Protein AF-A0A966YE70-F1 (afdb_monomer)

Solvent-accessible surface area (backbone atoms only — not comparable to full-atom values): 9655 Å² total; per-residue (Å²): 107,59,50,82,74,59,70,54,80,87,83,88,77,83,65,90,40,69,77,40,65,92,52,60,91,73,45,58,76,45,80,41,40,34,32,67,48,35,56,53,98,89,38,79,43,90,77,49,85,82,75,46,94,87,55,60,66,41,63,24,50,72,85,33,70,81,72,87,84,87,79,61,92,91,64,65,70,44,76,51,76,42,83,57,36,94,77,76,83,82,64,62,58,43,51,50,100,85,50,80,57,45,40,79,46,65,47,57,59,54,92,98,37,48,79,86,48,69,74,42,74,43,68,25,46,68,44,77,64,36,76,75,29,85,88,46,57,73,70,79,76,92,76,76,79,127

Radius of gyration: 16.86 Å; Cα contacts (8 Å, |Δi|>4): 194; chains: 1; bounding box: 40×28×47 Å

Sequence (146 aa):
MQVYGGLAGTIQIGETLDAWPQYKGKFEEVTLALSEVNIKDGVIDALGTSDGYMIGWQKRINGQLNPKMTMRPGETQIWNLANIGSRGLYNLALTDENLENPWQATILAVDGNETDMRPLPLPLSADPLRMQNALAPTAIPGGGRL

Mean predicted aligned error: 6.93 Å

Nearest PDB structures (foldseek):
  7u0l-assembly1_B  TM=1.585E-01  e=6.490E+00  Coronaviridae sp.

Structure (mmCIF, N/CA/C/O backbone):
data_AF-A0A966YE70-F1
#
_entry.id   AF-A0A966YE70-F1
#
loop_
_atom_site.group_PDB
_atom_site.id
_atom_site.type_symbol
_atom_site.label_atom_id
_atom_site.label_alt_id
_atom_site.label_comp_id
_atom_site.label_asym_id
_atom_site.label_entity_id
_atom_site.label_seq_id
_atom_site.pdbx_PDB_ins_code
_atom_site.Cartn_x
_atom_site.Cartn_y
_atom_site.Cartn_z
_atom_site.occupancy
_atom_site.B_iso_or_equiv
_atom_site.auth_seq_id
_atom_site.auth_comp_id
_atom_site.auth_asym_id
_atom_site.auth_atom_id
_atom_site.pdbx_PDB_model_num
ATOM 1 N N . MET A 1 1 ? 21.400 -3.785 -9.792 1.00 69.31 1 MET A N 1
ATOM 2 C CA . MET A 1 1 ? 21.027 -5.091 -10.381 1.00 69.31 1 MET A CA 1
ATOM 3 C C . MET A 1 1 ? 20.293 -5.977 -9.382 1.00 69.31 1 MET A C 1
ATOM 5 O O . MET A 1 1 ? 19.204 -6.404 -9.713 1.00 69.31 1 MET A O 1
ATOM 9 N N . GLN A 1 2 ? 20.819 -6.224 -8.174 1.00 82.31 2 GLN A N 1
ATOM 10 C CA . GLN A 1 2 ? 20.238 -7.209 -7.238 1.00 82.31 2 GLN A CA 1
ATOM 11 C C . GLN A 1 2 ? 18.773 -6.933 -6.840 1.00 82.31 2 GLN A C 1
ATOM 13 O O . GLN A 1 2 ? 17.924 -7.781 -7.084 1.00 82.31 2 GLN A O 1
ATOM 18 N N . VAL A 1 3 ? 18.456 -5.736 -6.329 1.00 82.81 3 VAL A N 1
ATOM 19 C CA . VAL A 1 3 ? 17.075 -5.339 -5.961 1.00 82.81 3 VAL A CA 1
ATOM 20 C C . VAL A 1 3 ? 16.112 -5.475 -7.145 1.00 82.81 3 VAL A C 1
ATOM 22 O O . VAL A 1 3 ? 15.055 -6.084 -7.036 1.00 82.81 3 VAL A O 1
ATOM 25 N N . TYR A 1 4 ? 16.519 -4.981 -8.316 1.00 78.81 4 TYR A N 1
ATOM 26 C CA . TYR A 1 4 ? 15.720 -5.070 -9.538 1.00 78.81 4 TYR A CA 1
ATOM 27 C C . TYR A 1 4 ? 15.497 -6.526 -9.989 1.00 78.81 4 TYR A C 1
ATOM 29 O O . TYR A 1 4 ? 14.409 -6.884 -10.433 1.00 78.81 4 TYR A O 1
ATOM 37 N N . GLY A 1 5 ? 16.519 -7.373 -9.835 1.00 77.81 5 GLY A N 1
ATOM 38 C CA . GLY A 1 5 ? 16.471 -8.810 -10.107 1.00 77.81 5 GLY A CA 1
ATOM 39 C C . GLY A 1 5 ? 15.669 -9.622 -9.086 1.00 77.81 5 GLY A C 1
ATOM 40 O O . GLY A 1 5 ? 15.644 -10.843 -9.196 1.00 77.81 5 GLY A O 1
ATOM 41 N N . GLY A 1 6 ? 15.024 -8.971 -8.112 1.00 83.94 6 GLY A N 1
ATOM 42 C CA . GLY A 1 6 ? 14.118 -9.611 -7.160 1.00 83.94 6 GLY A CA 1
ATOM 43 C C . GLY A 1 6 ? 14.724 -9.927 -5.793 1.00 83.94 6 GLY A C 1
ATOM 44 O O . GLY A 1 6 ? 14.045 -10.540 -4.977 1.00 83.94 6 GLY A O 1
ATOM 45 N N . LEU A 1 7 ? 15.957 -9.495 -5.495 1.00 89.81 7 LEU A N 1
ATOM 46 C CA . LEU A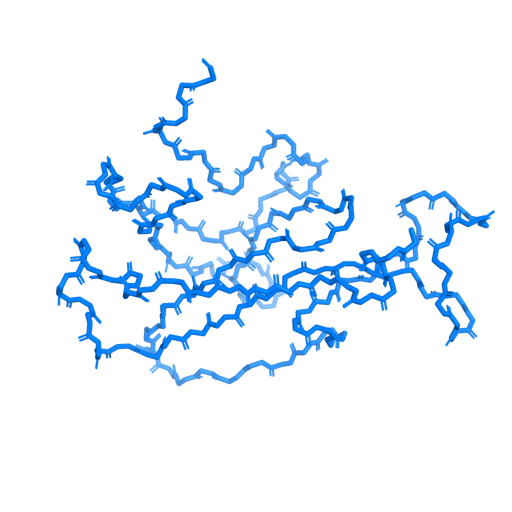 1 7 ? 16.531 -9.592 -4.142 1.00 89.81 7 LEU A CA 1
ATOM 47 C C . LEU A 1 7 ? 16.015 -8.458 -3.233 1.00 89.81 7 LEU A C 1
ATOM 49 O O . LEU A 1 7 ? 16.786 -7.691 -2.661 1.00 89.81 7 LEU A O 1
ATOM 53 N N . ALA A 1 8 ? 14.694 -8.326 -3.140 1.00 91.62 8 ALA A N 1
ATOM 54 C CA . ALA A 1 8 ? 14.014 -7.410 -2.236 1.00 91.62 8 ALA A CA 1
ATOM 55 C C . ALA A 1 8 ? 12.665 -8.001 -1.818 1.00 91.62 8 ALA A C 1
ATOM 57 O O . ALA A 1 8 ? 11.993 -8.666 -2.605 1.00 91.62 8 ALA A O 1
ATOM 58 N N . GLY A 1 9 ? 12.274 -7.758 -0.572 1.00 92.62 9 GLY A N 1
ATOM 59 C CA . GLY A 1 9 ? 11.049 -8.289 0.007 1.00 92.62 9 GLY A CA 1
ATOM 60 C C . GLY A 1 9 ? 10.767 -7.662 1.364 1.00 92.62 9 GLY A C 1
ATOM 61 O O . GLY A 1 9 ? 11.528 -6.822 1.842 1.00 92.62 9 GLY A O 1
ATOM 62 N N . THR A 1 10 ? 9.663 -8.072 1.973 1.00 93.12 10 THR A N 1
ATOM 63 C CA . THR A 1 10 ? 9.220 -7.587 3.281 1.00 93.12 10 THR A CA 1
ATOM 64 C C . THR A 1 10 ? 9.474 -8.638 4.352 1.00 93.12 10 THR A C 1
ATOM 66 O O . THR A 1 10 ? 9.244 -9.825 4.120 1.00 93.12 10 THR A O 1
ATOM 69 N N . ILE A 1 11 ? 9.875 -8.200 5.541 1.00 90.25 11 ILE A N 1
ATOM 70 C CA . ILE A 1 11 ? 9.884 -9.021 6.752 1.00 90.25 11 ILE A CA 1
ATOM 71 C C . ILE A 1 11 ? 9.067 -8.265 7.791 1.00 90.25 11 ILE A C 1
ATOM 73 O O . ILE A 1 11 ? 9.361 -7.108 8.077 1.00 90.25 11 ILE A O 1
ATOM 77 N N . GLN A 1 12 ? 8.050 -8.920 8.341 1.00 87.06 12 GLN A N 1
ATOM 78 C CA . GLN A 1 12 ? 7.322 -8.423 9.502 1.00 87.06 12 GLN A CA 1
ATOM 79 C C . GLN A 1 12 ? 7.945 -9.049 10.750 1.00 87.06 12 GLN A C 1
ATOM 81 O O . GLN A 1 12 ? 8.113 -10.268 10.812 1.00 87.06 12 GLN A O 1
ATOM 86 N N . ILE A 1 13 ? 8.335 -8.214 11.711 1.00 84.69 13 ILE A N 1
ATOM 87 C CA . ILE A 1 13 ? 8.935 -8.652 12.973 1.00 84.69 13 ILE A CA 1
ATOM 88 C C . ILE A 1 13 ? 7.951 -8.332 14.089 1.00 84.69 13 ILE A C 1
ATOM 90 O O . ILE A 1 13 ? 7.547 -7.184 14.242 1.00 84.69 13 ILE A O 1
ATOM 94 N N . GLY A 1 14 ? 7.605 -9.348 14.877 1.00 81.88 14 GLY A N 1
ATOM 95 C CA . GLY A 1 14 ? 6.617 -9.205 15.939 1.00 81.88 14 GLY A CA 1
ATOM 96 C C . GLY A 1 14 ? 5.208 -8.953 15.402 1.00 81.88 14 GLY A C 1
ATOM 97 O O . GLY A 1 14 ? 4.881 -9.277 14.258 1.00 81.88 14 GLY A O 1
ATOM 98 N N . GLU A 1 15 ? 4.376 -8.385 16.265 1.00 79.88 15 GLU A N 1
ATOM 99 C CA . GLU A 1 15 ? 2.971 -8.105 15.994 1.00 79.88 15 GLU A CA 1
ATOM 100 C C . GLU A 1 15 ? 2.803 -6.608 15.698 1.00 79.88 15 GLU A C 1
ATOM 102 O O . GLU A 1 15 ? 2.821 -5.781 16.609 1.00 79.88 15 GLU A O 1
ATOM 107 N N . THR A 1 16 ? 2.598 -6.240 14.427 1.00 74.19 16 THR A N 1
ATOM 108 C CA . THR A 1 16 ? 2.488 -4.833 13.975 1.00 74.19 16 THR A CA 1
ATOM 109 C C . THR A 1 16 ? 1.413 -4.037 14.732 1.00 74.19 16 THR A C 1
ATOM 111 O O . THR A 1 16 ? 1.472 -2.813 14.839 1.00 74.19 16 THR A O 1
ATOM 114 N N . LEU A 1 17 ? 0.416 -4.725 15.290 1.00 87.38 17 LEU A N 1
ATOM 115 C CA . LEU A 1 17 ? -0.707 -4.124 16.004 1.00 87.38 17 LEU A CA 1
ATOM 116 C C . LEU A 1 17 ? -0.530 -4.107 17.528 1.00 87.38 17 LEU A C 1
ATOM 118 O O . LEU A 1 17 ? -1.509 -3.882 18.238 1.00 87.38 17 LEU A O 1
ATOM 122 N N . ASP A 1 18 ? 0.674 -4.334 18.065 1.00 86.62 18 ASP A N 1
ATOM 123 C CA . ASP A 1 18 ? 0.950 -4.252 19.510 1.00 86.62 18 ASP A CA 1
ATOM 124 C C . ASP A 1 18 ? 0.529 -2.911 20.127 1.00 86.62 18 ASP A C 1
ATOM 126 O O . ASP A 1 18 ? -0.146 -2.903 21.158 1.00 86.62 18 ASP A O 1
ATOM 130 N N . ALA A 1 19 ? 0.817 -1.795 19.452 1.00 85.75 19 ALA A N 1
ATOM 131 C CA . ALA A 1 19 ? 0.362 -0.459 19.851 1.00 85.75 19 ALA A CA 1
ATOM 132 C C . ALA A 1 19 ? -1.153 -0.234 19.647 1.00 85.75 19 ALA A C 1
ATOM 134 O O . ALA A 1 19 ? -1.730 0.713 20.182 1.00 85.75 19 ALA A O 1
ATOM 135 N N . TRP A 1 20 ? -1.818 -1.124 18.902 1.00 88.56 20 TRP A N 1
ATOM 136 C CA . TRP A 1 20 ? -3.210 -1.003 18.467 1.00 88.56 20 TRP A CA 1
ATOM 137 C C . TRP A 1 20 ? -4.044 -2.246 18.827 1.00 88.56 20 TRP A C 1
ATOM 139 O O . TRP A 1 20 ? -4.664 -2.861 17.949 1.00 88.56 20 TRP A O 1
ATOM 149 N N . PRO A 1 21 ? -4.116 -2.638 20.1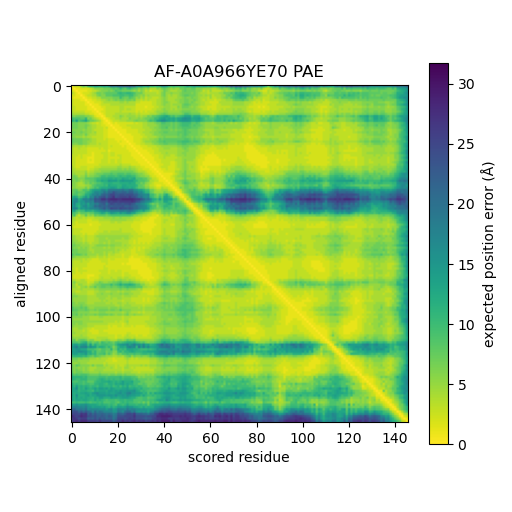16 1.00 90.31 21 PRO A N 1
ATOM 150 C CA . PRO A 1 21 ? -4.775 -3.875 20.539 1.00 90.31 21 PRO A CA 1
ATOM 151 C C . PRO A 1 21 ? -6.254 -3.939 20.143 1.00 90.31 21 PRO A C 1
ATOM 153 O O . PRO A 1 21 ? -6.808 -5.023 19.974 1.00 90.31 21 PRO A O 1
ATOM 156 N N . GLN A 1 22 ? -6.903 -2.791 19.936 1.00 91.69 22 GLN A N 1
ATOM 157 C CA . GLN A 1 22 ? -8.277 -2.716 19.458 1.00 91.69 22 GLN A CA 1
ATOM 158 C C . GLN A 1 22 ? -8.479 -3.219 18.023 1.00 91.69 22 GLN A C 1
ATOM 160 O O . GLN A 1 22 ? -9.637 -3.406 17.654 1.00 91.69 22 GLN A O 1
ATOM 165 N N . TYR A 1 23 ? -7.428 -3.425 17.224 1.00 91.44 23 TYR A N 1
ATOM 166 C CA . TYR A 1 23 ? -7.523 -3.918 15.843 1.00 91.44 23 TYR A CA 1
ATOM 167 C C . TYR A 1 23 ? -7.008 -5.351 15.662 1.00 91.44 23 TYR A C 1
ATOM 169 O O . TYR A 1 23 ? -7.337 -5.988 14.661 1.00 91.44 23 TYR A O 1
ATOM 177 N N . LYS A 1 24 ? -6.270 -5.888 16.642 1.00 90.81 24 LYS A N 1
ATOM 178 C CA . LYS A 1 24 ? -5.700 -7.242 16.597 1.00 90.81 24 LYS A CA 1
ATOM 179 C C . LYS A 1 24 ? -6.752 -8.306 16.289 1.00 90.81 24 LYS A C 1
ATOM 181 O O . LYS A 1 24 ? -7.747 -8.425 17.005 1.00 90.81 24 LYS A O 1
ATOM 186 N N . GLY A 1 25 ? -6.514 -9.076 15.226 1.00 90.88 25 GLY A N 1
ATOM 187 C CA . GLY A 1 25 ? -7.370 -10.186 14.799 1.00 90.88 25 GLY A CA 1
ATOM 188 C C . GLY A 1 25 ? -8.781 -9.791 14.344 1.00 90.88 25 GLY A C 1
ATOM 189 O O . GLY A 1 25 ? -9.618 -10.674 14.170 1.00 90.88 25 GLY A O 1
ATOM 190 N N . LYS A 1 26 ? -9.079 -8.492 14.181 1.00 94.12 26 LYS A N 1
ATOM 191 C CA . LYS A 1 26 ? -10.416 -8.019 13.772 1.00 94.12 26 LYS A CA 1
ATOM 192 C C . LYS A 1 26 ? -10.573 -7.840 12.271 1.00 94.12 26 LYS A C 1
ATOM 194 O O . LYS A 1 26 ? -11.689 -7.940 11.769 1.00 94.12 26 LYS A O 1
ATOM 199 N N . PHE A 1 27 ? -9.482 -7.533 11.584 1.00 94.75 27 PHE A N 1
ATOM 200 C CA . PHE A 1 27 ? -9.469 -7.189 10.169 1.00 94.75 27 PHE A CA 1
ATOM 201 C C . PHE A 1 27 ? -8.463 -8.067 9.437 1.00 94.75 27 PHE A C 1
ATOM 203 O O . PHE A 1 27 ? -7.505 -8.548 10.040 1.00 94.75 27 PHE A O 1
ATOM 210 N N . GLU A 1 28 ? -8.692 -8.282 8.144 1.00 94.00 28 GLU A N 1
ATOM 211 C CA . GLU A 1 28 ? -7.713 -8.959 7.299 1.00 94.00 28 GLU A CA 1
ATOM 212 C C . GLU A 1 28 ? -6.463 -8.078 7.164 1.00 94.00 28 GLU A C 1
ATOM 214 O O . GLU A 1 28 ? -6.557 -6.892 6.831 1.00 94.00 28 GLU A O 1
ATOM 219 N N . GLU A 1 29 ? -5.302 -8.662 7.457 1.00 93.25 29 GLU A N 1
ATOM 220 C CA . GLU A 1 29 ? -3.998 -8.023 7.300 1.00 93.25 29 GLU A CA 1
ATOM 221 C C . GLU A 1 29 ? -3.396 -8.411 5.948 1.00 93.25 29 GLU A C 1
ATOM 223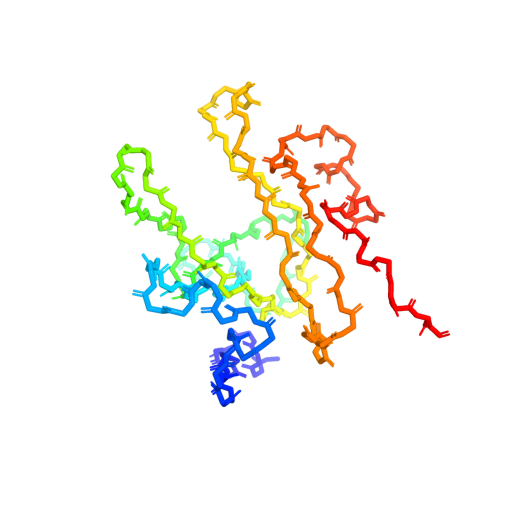 O O . GLU A 1 29 ? -3.231 -9.592 5.639 1.00 93.25 29 GLU A O 1
ATOM 228 N N . VAL A 1 30 ? -3.057 -7.409 5.138 1.00 93.75 30 VAL A N 1
ATOM 229 C CA . VAL A 1 30 ? -2.571 -7.594 3.769 1.00 93.75 30 VAL A CA 1
ATOM 230 C C . VAL A 1 30 ? -1.237 -6.884 3.595 1.00 93.75 30 VAL A C 1
ATOM 232 O O . VAL A 1 30 ? -1.131 -5.675 3.789 1.00 93.75 30 VAL A O 1
ATOM 235 N N . THR A 1 31 ? -0.215 -7.621 3.168 1.00 94.50 31 THR A N 1
ATOM 236 C CA . THR A 1 31 ? 1.084 -7.037 2.816 1.00 94.50 31 THR A CA 1
ATOM 237 C C . THR A 1 31 ? 1.143 -6.730 1.328 1.00 94.50 31 THR A C 1
ATOM 239 O O . THR A 1 31 ? 0.975 -7.621 0.491 1.00 94.50 31 THR A O 1
ATOM 242 N N . LEU A 1 32 ? 1.414 -5.468 0.993 1.00 95.19 32 LEU A N 1
ATOM 243 C CA . LEU A 1 32 ? 1.569 -4.992 -0.378 1.00 95.19 32 LEU A CA 1
ATOM 244 C C . LEU A 1 32 ? 2.979 -4.415 -0.552 1.00 95.19 32 LEU A C 1
ATOM 246 O O . LEU A 1 32 ? 3.288 -3.309 -0.107 1.00 95.19 32 LEU A O 1
ATOM 250 N N . ALA A 1 33 ? 3.838 -5.176 -1.223 1.00 95.44 33 ALA A N 1
ATOM 251 C CA . ALA A 1 33 ? 5.181 -4.764 -1.597 1.00 95.44 33 ALA A CA 1
ATOM 252 C C . ALA A 1 33 ? 5.155 -4.091 -2.979 1.00 95.44 33 ALA A C 1
ATOM 254 O O . ALA A 1 33 ? 4.930 -4.744 -4.005 1.00 95.44 33 ALA A O 1
ATOM 255 N N . LEU A 1 34 ? 5.370 -2.778 -3.000 1.00 93.62 34 LEU A N 1
ATOM 256 C CA . LEU A 1 34 ? 5.353 -1.947 -4.198 1.00 93.62 34 LEU A CA 1
ATOM 257 C C . LEU A 1 34 ? 6.726 -1.959 -4.863 1.00 93.62 34 LEU A C 1
ATOM 259 O O . LEU A 1 34 ? 7.753 -1.764 -4.214 1.00 93.62 34 LEU A O 1
ATOM 263 N N . SER A 1 35 ? 6.747 -2.170 -6.172 1.00 91.81 35 SER A N 1
ATOM 264 C CA . SER A 1 35 ? 7.968 -2.082 -6.972 1.00 91.81 35 SER A CA 1
ATOM 265 C C . SER A 1 35 ? 7.657 -1.675 -8.403 1.00 91.81 35 SER A C 1
ATOM 267 O O . SER A 1 35 ? 6.515 -1.702 -8.854 1.00 91.81 35 SER A O 1
ATOM 269 N N . GLU A 1 36 ? 8.694 -1.335 -9.152 1.00 88.12 36 GLU A N 1
ATOM 270 C CA . GLU A 1 36 ? 8.598 -0.970 -10.557 1.00 88.12 36 GLU A CA 1
ATOM 271 C C . GLU A 1 36 ? 9.456 -1.891 -11.428 1.00 88.12 36 GLU A C 1
ATOM 273 O O . GLU A 1 36 ? 10.413 -2.514 -10.960 1.00 88.12 36 GLU A O 1
ATOM 278 N N . VAL A 1 37 ? 9.085 -2.009 -12.699 1.00 86.31 37 VAL A N 1
ATOM 279 C CA . VAL A 1 37 ? 9.849 -2.716 -13.732 1.00 86.31 37 VAL A CA 1
ATOM 280 C C . VAL A 1 37 ? 9.708 -1.961 -15.045 1.00 86.31 37 VAL A C 1
ATOM 282 O O . VAL A 1 37 ? 8.653 -1.399 -15.326 1.00 86.31 37 VAL A O 1
ATOM 285 N N . ASN A 1 38 ? 10.761 -1.933 -15.847 1.00 83.94 38 ASN A N 1
ATOM 286 C CA . ASN A 1 38 ? 10.688 -1.437 -17.213 1.00 83.94 38 ASN A CA 1
ATOM 287 C C . ASN A 1 38 ? 10.544 -2.641 -18.143 1.00 83.94 38 ASN A C 1
ATOM 289 O O . ASN A 1 38 ? 11.330 -3.585 -18.046 1.00 83.94 38 ASN A O 1
ATOM 293 N N . ILE A 1 39 ? 9.513 -2.634 -18.984 1.00 81.38 39 ILE A N 1
ATOM 294 C CA . ILE A 1 39 ? 9.253 -3.714 -19.934 1.00 81.38 39 ILE A CA 1
ATOM 295 C C . ILE A 1 39 ? 9.235 -3.104 -21.325 1.00 81.38 39 ILE A C 1
ATOM 297 O O . ILE A 1 39 ? 8.405 -2.243 -21.615 1.00 81.38 39 ILE A O 1
ATOM 301 N N . LYS A 1 40 ? 10.134 -3.584 -22.179 1.00 78.44 40 LYS A N 1
ATOM 302 C CA . LYS A 1 40 ? 10.273 -3.169 -23.569 1.00 78.44 40 LYS A CA 1
ATOM 303 C C . LYS A 1 40 ? 10.250 -4.402 -24.454 1.00 78.44 40 LYS A C 1
ATOM 305 O O . LYS A 1 40 ? 10.972 -5.359 -24.195 1.00 78.44 40 LYS A O 1
ATOM 310 N N . ASP A 1 41 ? 9.366 -4.401 -25.447 1.00 82.06 41 ASP A N 1
ATOM 311 C CA . ASP A 1 41 ? 9.188 -5.517 -26.385 1.00 82.06 41 ASP A CA 1
ATOM 312 C C . ASP A 1 41 ? 8.983 -6.878 -25.685 1.00 82.06 41 ASP A C 1
ATOM 314 O O . ASP A 1 41 ? 9.451 -7.922 -26.132 1.00 82.06 41 ASP A O 1
ATOM 318 N N . GLY A 1 42 ? 8.293 -6.862 -24.536 1.00 79.81 42 GLY A N 1
ATOM 319 C CA . GLY A 1 42 ? 8.032 -8.049 -23.715 1.00 79.81 42 GLY A CA 1
ATOM 320 C C . GLY A 1 42 ? 9.210 -8.521 -22.854 1.00 79.81 42 GLY A C 1
ATOM 321 O O . GLY A 1 42 ? 9.067 -9.501 -22.125 1.00 79.81 42 GLY A O 1
ATOM 322 N N . VAL A 1 43 ? 10.350 -7.826 -22.888 1.00 80.56 43 VAL A N 1
ATOM 323 C CA . VAL A 1 43 ? 11.552 -8.143 -22.108 1.00 80.56 43 VAL A CA 1
ATOM 324 C C . VAL A 1 43 ? 11.778 -7.088 -21.030 1.00 80.56 43 VAL A C 1
ATOM 326 O O . VAL A 1 43 ? 11.491 -5.905 -21.197 1.00 80.56 43 VAL A O 1
ATOM 329 N N . ILE A 1 44 ? 12.298 -7.529 -19.892 1.00 80.44 44 ILE A N 1
ATOM 330 C CA . ILE A 1 44 ? 12.660 -6.659 -18.779 1.00 80.44 44 ILE A CA 1
ATOM 331 C C . ILE A 1 44 ? 13.927 -5.851 -19.135 1.00 80.44 44 ILE A C 1
ATOM 333 O O . ILE A 1 44 ? 15.008 -6.428 -19.259 1.00 80.44 44 ILE A O 1
ATOM 337 N N . ASP A 1 45 ? 13.821 -4.521 -19.233 1.00 79.62 45 ASP A N 1
ATOM 338 C CA . ASP A 1 45 ? 14.966 -3.601 -19.378 1.00 79.62 45 ASP A CA 1
ATOM 339 C C . ASP A 1 45 ? 15.425 -3.130 -17.988 1.00 79.62 45 ASP A C 1
ATOM 341 O O . ASP A 1 45 ? 15.052 -2.072 -17.474 1.00 79.62 45 ASP A O 1
ATOM 345 N N . ALA A 1 46 ? 16.244 -3.957 -17.336 1.00 71.00 46 ALA A N 1
ATOM 346 C CA . ALA A 1 46 ? 16.733 -3.691 -15.982 1.00 71.00 46 ALA A CA 1
ATOM 347 C C . ALA A 1 46 ? 17.662 -2.479 -15.859 1.00 71.00 46 ALA A C 1
ATOM 349 O O . ALA A 1 46 ? 17.880 -1.966 -14.755 1.00 71.00 46 ALA A O 1
ATOM 350 N N . LEU A 1 47 ? 18.229 -2.033 -16.977 1.00 67.56 47 LEU A N 1
ATOM 351 C CA . LEU A 1 47 ? 19.227 -0.975 -17.007 1.00 67.56 47 LEU A CA 1
ATOM 352 C C . LEU A 1 47 ? 18.625 0.371 -17.436 1.00 67.56 47 LEU A C 1
ATOM 354 O O . LEU A 1 47 ? 19.277 1.395 -17.243 1.00 67.56 47 LEU A O 1
ATOM 358 N N . GLY A 1 48 ? 17.387 0.389 -17.949 1.00 63.06 48 GLY A N 1
ATOM 359 C CA . GLY A 1 48 ? 16.736 1.600 -18.461 1.00 63.06 48 GLY A CA 1
ATOM 360 C C . GLY A 1 48 ? 17.521 2.212 -19.620 1.00 63.06 48 GLY A C 1
ATOM 361 O O . GLY A 1 48 ? 17.590 3.432 -19.752 1.00 63.06 48 GLY A O 1
ATOM 362 N N . THR A 1 49 ? 18.184 1.357 -20.402 1.00 61.19 49 THR A N 1
ATOM 363 C CA . THR A 1 49 ? 19.246 1.755 -21.340 1.00 61.19 49 THR A CA 1
ATOM 364 C C . THR A 1 49 ? 18.744 2.486 -22.570 1.00 61.19 49 THR A C 1
ATOM 366 O O . THR A 1 49 ? 19.560 3.040 -23.302 1.00 61.19 49 THR A O 1
ATOM 369 N N . SER A 1 50 ? 17.432 2.493 -22.810 1.00 56.31 50 SER A N 1
ATOM 370 C CA . SER A 1 50 ? 16.929 2.812 -24.139 1.00 56.31 50 SER A CA 1
ATOM 371 C C . SER A 1 50 ? 16.076 4.080 -24.260 1.00 56.31 50 SER A C 1
ATOM 373 O O . SER A 1 50 ? 16.171 4.703 -25.307 1.00 56.31 50 SER A O 1
ATOM 375 N N . ASP A 1 51 ? 15.358 4.545 -23.224 1.00 60.25 51 ASP A N 1
ATOM 376 C CA . ASP A 1 51 ? 14.447 5.711 -23.356 1.00 60.25 51 ASP A CA 1
ATOM 377 C C . ASP A 1 51 ? 14.394 6.642 -22.115 1.00 60.25 51 ASP A C 1
ATOM 379 O O . ASP A 1 51 ? 13.567 7.551 -22.023 1.00 60.25 51 ASP A O 1
ATOM 383 N N . GLY A 1 52 ? 15.293 6.444 -21.143 1.00 57.84 52 GLY A N 1
ATOM 384 C CA . GLY A 1 52 ? 15.322 7.210 -19.891 1.00 57.84 52 GLY A CA 1
ATOM 385 C C . GLY A 1 52 ? 14.297 6.750 -18.841 1.00 57.84 52 GLY A C 1
ATOM 386 O O . GLY A 1 52 ? 13.361 5.999 -19.105 1.00 57.84 52 GLY A O 1
ATOM 387 N N . TYR A 1 53 ? 14.475 7.194 -17.592 1.00 59.34 53 TYR A N 1
ATOM 388 C CA . TYR A 1 53 ? 13.733 6.687 -16.421 1.00 59.34 53 TYR A CA 1
ATOM 389 C C . TYR A 1 53 ? 12.227 7.008 -16.381 1.00 59.34 53 TYR A C 1
ATOM 391 O O . TYR A 1 53 ? 11.534 6.525 -15.492 1.00 59.34 53 TYR A O 1
ATOM 399 N N . MET A 1 54 ? 11.709 7.802 -17.318 1.00 60.31 54 MET A N 1
ATOM 400 C CA . MET A 1 54 ? 10.323 8.290 -17.285 1.00 60.31 54 MET A CA 1
ATOM 401 C C . MET A 1 54 ? 9.385 7.541 -18.243 1.00 60.31 54 MET A C 1
ATOM 403 O O . MET A 1 54 ? 8.179 7.765 -18.200 1.00 60.31 54 MET A O 1
ATOM 407 N N . ILE A 1 55 ? 9.906 6.652 -19.096 1.00 65.62 55 ILE A N 1
ATOM 408 C CA . ILE A 1 55 ? 9.141 6.007 -20.174 1.00 65.62 55 ILE A CA 1
ATOM 409 C C . ILE A 1 55 ? 9.148 4.484 -19.985 1.00 65.62 55 ILE A C 1
ATOM 411 O O . ILE A 1 55 ? 10.183 3.891 -19.694 1.00 65.62 55 ILE A O 1
ATOM 415 N N . GLY A 1 56 ? 7.982 3.841 -20.119 1.00 70.50 56 GLY A N 1
ATOM 416 C CA . GLY A 1 56 ? 7.852 2.373 -20.125 1.00 70.50 56 GLY A CA 1
ATOM 417 C C . GLY A 1 56 ? 7.882 1.678 -18.755 1.00 70.50 56 GLY A C 1
ATOM 418 O O . GLY A 1 56 ? 7.834 0.450 -18.686 1.00 70.50 56 GLY A O 1
ATOM 419 N N . TRP A 1 57 ? 7.932 2.432 -17.653 1.00 80.94 57 TRP A N 1
ATOM 420 C CA . TRP A 1 57 ? 7.934 1.864 -16.302 1.00 80.94 57 TRP A CA 1
ATOM 421 C C . TRP A 1 57 ? 6.534 1.458 -15.849 1.00 80.94 57 TRP A C 1
ATOM 423 O O . TRP A 1 57 ? 5.633 2.285 -15.732 1.00 80.94 57 TRP A O 1
ATOM 433 N N . GLN A 1 58 ? 6.384 0.182 -15.524 1.00 86.69 58 GLN A N 1
ATOM 434 C CA . GLN A 1 58 ? 5.170 -0.420 -14.997 1.00 86.69 58 GLN A CA 1
ATOM 435 C C . GLN A 1 58 ? 5.276 -0.582 -13.479 1.00 86.69 58 GLN A C 1
ATOM 437 O O . GLN A 1 58 ? 6.355 -0.868 -12.948 1.00 86.69 58 GLN A O 1
ATOM 442 N N . LYS A 1 59 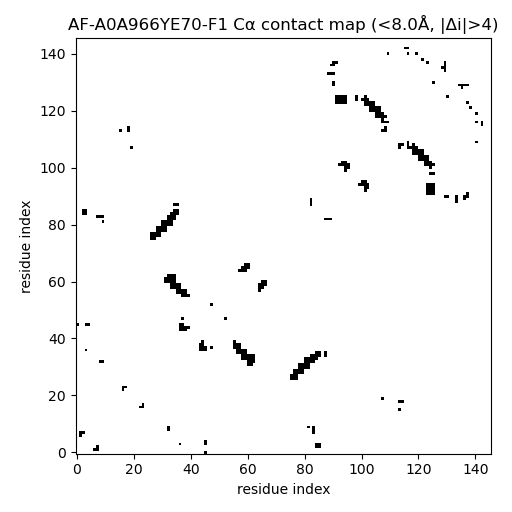? 4.156 -0.408 -12.770 1.00 88.19 59 LYS A N 1
ATOM 443 C CA . LYS A 1 59 ? 4.077 -0.652 -11.324 1.00 88.19 59 LYS A CA 1
ATOM 444 C C . LYS A 1 59 ? 3.677 -2.096 -11.052 1.00 88.19 59 LYS A C 1
ATOM 446 O O . LYS A 1 59 ? 2.913 -2.699 -11.805 1.00 88.19 59 LYS A O 1
ATOM 451 N N . ARG A 1 60 ? 4.201 -2.638 -9.962 1.00 91.38 60 ARG A N 1
ATOM 452 C CA . ARG A 1 60 ? 3.938 -3.988 -9.485 1.00 91.38 60 ARG A CA 1
ATOM 453 C C . ARG A 1 60 ? 3.565 -3.963 -8.018 1.00 91.38 60 ARG A C 1
ATOM 455 O O . ARG A 1 60 ? 4.136 -3.194 -7.246 1.00 91.38 60 ARG A O 1
ATOM 462 N N . ILE A 1 61 ? 2.682 -4.878 -7.648 1.00 94.88 61 ILE A N 1
ATOM 463 C CA . ILE A 1 61 ? 2.361 -5.201 -6.260 1.00 94.88 61 ILE A CA 1
ATOM 464 C C . ILE A 1 61 ? 2.665 -6.682 -6.068 1.00 94.88 61 ILE A C 1
ATOM 466 O O . ILE A 1 61 ? 2.217 -7.508 -6.864 1.00 94.88 61 ILE A O 1
ATOM 470 N N . ASN A 1 62 ? 3.474 -7.020 -5.063 1.00 95.44 62 ASN A N 1
ATOM 471 C CA . ASN A 1 62 ? 3.892 -8.398 -4.774 1.00 95.44 62 ASN A CA 1
ATOM 472 C C . ASN A 1 62 ? 4.438 -9.130 -6.021 1.00 95.44 62 ASN A C 1
ATOM 474 O O . ASN A 1 62 ? 4.133 -10.293 -6.275 1.00 95.44 62 ASN A O 1
ATOM 478 N N . GLY A 1 63 ? 5.213 -8.412 -6.843 1.00 92.19 63 GLY A N 1
ATOM 479 C CA . GLY A 1 63 ? 5.828 -8.926 -8.073 1.00 92.19 63 GLY A CA 1
ATOM 480 C C . GLY A 1 63 ? 4.907 -9.018 -9.298 1.00 92.19 63 GLY A C 1
ATOM 481 O O . GLY A 1 63 ? 5.406 -9.267 -10.394 1.00 92.19 63 GLY A O 1
ATOM 482 N N . GLN A 1 64 ? 3.603 -8.767 -9.157 1.00 93.75 64 GLN A N 1
ATOM 483 C CA . GLN A 1 64 ? 2.621 -8.871 -10.242 1.00 93.75 64 GLN A CA 1
ATOM 484 C C . GLN A 1 64 ? 2.330 -7.509 -10.883 1.00 93.75 64 GLN A C 1
ATOM 486 O O . GLN A 1 64 ? 2.261 -6.500 -10.185 1.00 93.75 64 GLN A O 1
ATOM 491 N N . LEU A 1 65 ? 2.130 -7.480 -12.205 1.00 90.94 65 LEU A N 1
ATOM 492 C CA . LEU A 1 65 ? 1.697 -6.291 -12.952 1.00 90.94 65 LEU A CA 1
ATOM 493 C C . LEU A 1 65 ? 0.177 -6.138 -12.869 1.00 90.94 65 LEU A C 1
ATOM 495 O O . LEU A 1 65 ? -0.539 -7.089 -13.175 1.00 90.94 65 LEU A O 1
ATOM 499 N N . ASN A 1 66 ? -0.298 -4.944 -12.502 1.00 88.00 66 ASN A N 1
ATOM 500 C CA . ASN A 1 66 ? -1.725 -4.594 -12.411 1.00 88.00 66 ASN A CA 1
ATOM 501 C C . ASN A 1 66 ? -2.608 -5.688 -11.764 1.00 88.00 66 ASN A C 1
ATOM 503 O O . ASN A 1 66 ? -3.612 -6.093 -12.361 1.00 88.00 66 ASN A O 1
ATOM 507 N N . PRO A 1 67 ? -2.242 -6.214 -10.577 1.00 95.00 67 PRO A N 1
ATOM 508 C CA . PRO A 1 67 ? -3.031 -7.261 -9.952 1.00 95.00 67 PRO A CA 1
ATOM 509 C C . PRO A 1 67 ? -4.392 -6.727 -9.509 1.00 95.00 67 PRO A C 1
ATOM 511 O O . PRO A 1 67 ? -4.566 -5.540 -9.234 1.00 95.00 67 PRO A O 1
ATOM 514 N N . LYS A 1 68 ? -5.356 -7.641 -9.405 1.00 93.25 68 LYS A N 1
ATOM 515 C CA . LYS A 1 68 ? -6.678 -7.369 -8.840 1.00 93.25 68 LYS A CA 1
ATOM 516 C C . LYS A 1 68 ? -6.768 -8.022 -7.470 1.00 93.25 68 LYS A C 1
ATOM 518 O O . LYS A 1 68 ? -6.475 -9.208 -7.339 1.00 93.25 68 LYS A O 1
ATOM 523 N N . MET A 1 69 ? -7.211 -7.260 -6.478 1.00 91.31 69 MET A N 1
ATOM 524 C CA . MET A 1 69 ? -7.625 -7.783 -5.178 1.00 91.31 69 MET A CA 1
ATOM 525 C C . MET A 1 69 ? -9.140 -7.650 -5.038 1.00 91.31 69 MET A C 1
ATOM 527 O O . MET A 1 69 ? -9.746 -6.769 -5.645 1.00 91.31 69 MET A O 1
ATOM 531 N N . THR A 1 70 ? -9.754 -8.548 -4.274 1.00 91.06 70 THR A N 1
ATOM 532 C CA . THR A 1 70 ? -11.196 -8.518 -4.008 1.00 91.06 70 THR A CA 1
ATOM 533 C C . THR A 1 70 ? -11.418 -8.131 -2.558 1.00 91.06 70 THR A C 1
ATOM 535 O O . THR A 1 70 ? -10.759 -8.674 -1.681 1.00 91.06 70 THR A O 1
ATOM 538 N N . MET A 1 71 ? -12.362 -7.224 -2.324 1.00 90.62 71 MET A N 1
ATOM 539 C CA . MET A 1 71 ? -12.842 -6.845 -0.998 1.00 90.62 71 MET A CA 1
ATOM 540 C C . MET A 1 71 ? -14.366 -6.907 -0.990 1.00 90.62 71 MET A C 1
ATOM 542 O O . MET A 1 71 ? -15.012 -6.623 -2.004 1.00 90.62 71 MET A O 1
ATOM 546 N N . ARG A 1 72 ? -14.958 -7.285 0.139 1.00 91.94 72 ARG A N 1
ATOM 547 C CA . ARG A 1 72 ? -16.410 -7.257 0.321 1.00 91.94 72 ARG A CA 1
ATOM 548 C C . ARG A 1 72 ? -16.881 -5.813 0.532 1.00 91.94 72 ARG A C 1
ATOM 550 O O . ARG A 1 72 ? -16.149 -4.997 1.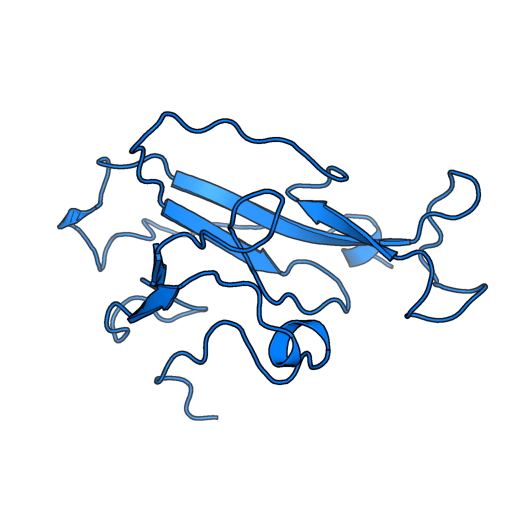094 1.00 91.94 72 ARG A O 1
ATOM 557 N N . PRO A 1 73 ? -18.120 -5.474 0.142 1.00 90.62 73 PRO A N 1
ATOM 558 C CA . PRO A 1 73 ? -18.698 -4.178 0.479 1.00 90.62 73 PRO A CA 1
ATOM 559 C C . PRO A 1 73 ? -18.663 -3.919 1.994 1.00 90.62 73 PRO A C 1
ATOM 561 O O . PRO A 1 73 ? -19.111 -4.757 2.775 1.00 90.62 73 PRO A O 1
ATOM 564 N N . GLY A 1 74 ? -18.131 -2.763 2.400 1.00 91.19 74 GLY A N 1
ATOM 565 C CA . GLY A 1 74 ? -17.997 -2.369 3.809 1.00 91.19 74 GLY A CA 1
ATOM 566 C C . GLY A 1 74 ? -16.863 -3.059 4.577 1.00 91.19 74 GLY A C 1
ATOM 567 O O . GLY A 1 74 ? -16.725 -2.840 5.779 1.00 91.19 74 GLY A O 1
ATOM 568 N N . GLU A 1 75 ? -16.055 -3.887 3.915 1.00 93.31 75 GLU A N 1
ATOM 569 C CA . GLU A 1 75 ? -14.905 -4.532 4.539 1.00 93.31 75 GLU A CA 1
ATOM 570 C C . GLU A 1 75 ? -13.832 -3.511 4.933 1.00 93.31 75 GLU A C 1
ATOM 572 O O . GLU A 1 75 ? -13.503 -2.602 4.173 1.00 93.31 75 GLU A O 1
ATOM 577 N N . THR A 1 76 ? -13.269 -3.687 6.128 1.00 94.25 76 THR A N 1
ATOM 578 C CA . THR A 1 76 ? -12.084 -2.959 6.588 1.00 94.25 76 THR A CA 1
ATOM 579 C C . THR A 1 76 ? -10.906 -3.921 6.626 1.00 94.25 76 THR A C 1
ATOM 581 O O . THR A 1 76 ? -11.021 -5.015 7.178 1.00 94.25 76 THR A O 1
ATOM 584 N N . GLN A 1 77 ? -9.780 -3.493 6.061 1.00 95.25 77 GLN A N 1
ATOM 585 C CA . GLN A 1 77 ? -8.518 -4.227 6.053 1.00 95.25 77 GLN A CA 1
ATOM 586 C C . GLN A 1 77 ? -7.407 -3.385 6.682 1.00 95.25 77 GLN A C 1
ATOM 588 O O . GLN A 1 77 ? -7.518 -2.161 6.782 1.00 95.25 77 GLN A O 1
ATOM 593 N N . ILE A 1 78 ? -6.327 -4.047 7.083 1.00 94.44 78 ILE A N 1
ATOM 594 C CA . ILE A 1 78 ? -5.090 -3.422 7.550 1.00 94.44 78 ILE A CA 1
ATOM 595 C C . ILE A 1 78 ? -4.016 -3.713 6.512 1.00 94.44 78 ILE A C 1
ATOM 597 O O . ILE A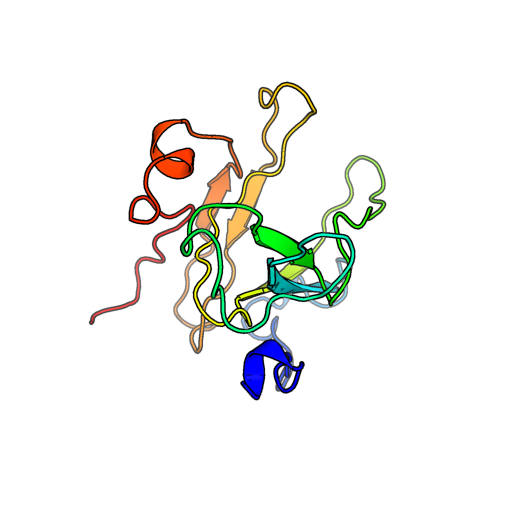 1 78 ? -3.725 -4.870 6.221 1.00 94.44 78 ILE A O 1
ATOM 601 N N . TRP A 1 79 ? -3.441 -2.667 5.923 1.00 94.06 79 TRP A N 1
ATOM 602 C CA . TRP A 1 79 ? -2.449 -2.819 4.863 1.00 94.06 79 TRP A CA 1
ATOM 603 C C . TRP A 1 79 ? -1.045 -2.490 5.363 1.00 94.06 79 TRP A C 1
ATOM 605 O O . TRP A 1 79 ? -0.774 -1.365 5.781 1.00 94.06 79 TRP A O 1
ATOM 615 N N . ASN A 1 80 ? -0.142 -3.463 5.251 1.00 92.69 80 ASN A N 1
ATOM 616 C CA . ASN A 1 80 ? 1.291 -3.292 5.453 1.00 92.69 80 ASN A CA 1
ATOM 617 C C . ASN A 1 80 ? 1.926 -2.946 4.103 1.00 92.69 80 ASN A C 1
ATOM 619 O O . ASN A 1 80 ? 2.088 -3.806 3.233 1.00 92.69 80 ASN A O 1
ATOM 62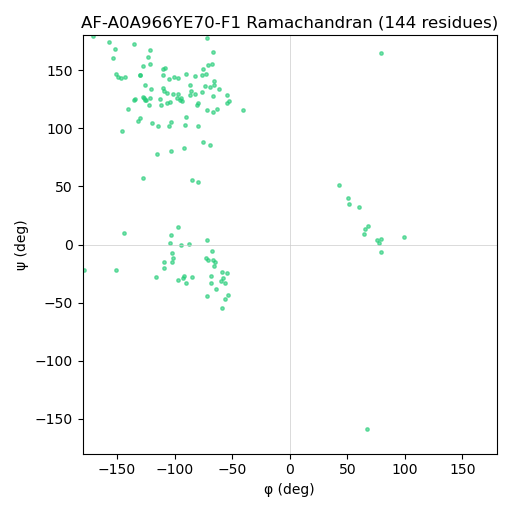3 N N . LEU A 1 81 ? 2.237 -1.667 3.905 1.00 92.44 81 LEU A N 1
ATOM 624 C CA . LEU A 1 81 ? 2.742 -1.144 2.638 1.00 92.44 81 LEU A CA 1
ATOM 625 C C . LEU A 1 81 ? 4.253 -0.947 2.710 1.00 92.44 81 LEU A C 1
ATOM 627 O O . LEU A 1 81 ? 4.743 -0.281 3.616 1.00 92.44 81 LEU A O 1
ATOM 631 N N . ALA A 1 82 ? 4.983 -1.463 1.724 1.00 92.56 82 ALA A N 1
ATOM 632 C CA . ALA A 1 82 ? 6.423 -1.252 1.626 1.00 92.56 82 ALA A CA 1
ATOM 633 C C . ALA A 1 82 ? 6.824 -0.913 0.193 1.00 92.56 82 ALA A C 1
ATOM 635 O O . ALA A 1 82 ? 6.574 -1.687 -0.732 1.00 92.56 82 ALA A O 1
ATOM 636 N N . ASN A 1 83 ? 7.491 0.223 0.002 1.00 91.88 83 ASN A N 1
ATOM 637 C CA . ASN A 1 83 ? 8.169 0.508 -1.254 1.00 91.88 83 ASN A CA 1
ATOM 638 C C . ASN A 1 83 ? 9.508 -0.238 -1.283 1.00 91.88 83 ASN A C 1
ATOM 640 O O . ASN A 1 83 ? 10.474 0.185 -0.657 1.00 91.88 83 ASN A O 1
ATOM 644 N N . ILE A 1 84 ? 9.547 -1.352 -2.011 1.00 93.06 84 ILE A N 1
ATOM 645 C CA . ILE A 1 84 ? 10.741 -2.194 -2.185 1.00 93.06 84 ILE A CA 1
ATOM 646 C C . ILE A 1 84 ? 11.394 -1.987 -3.561 1.00 93.06 84 ILE A C 1
ATOM 648 O O . ILE A 1 84 ? 12.276 -2.745 -3.972 1.00 93.06 84 ILE A O 1
ATOM 652 N N . GLY A 1 85 ? 10.910 -0.988 -4.304 1.00 87.56 85 GLY A N 1
ATOM 653 C CA . GLY A 1 85 ? 11.452 -0.560 -5.580 1.00 87.56 85 GLY A CA 1
ATOM 654 C C . GLY A 1 85 ? 12.843 0.051 -5.445 1.00 87.56 85 GLY A C 1
ATOM 655 O O . GLY A 1 85 ? 13.315 0.399 -4.367 1.00 87.56 85 GLY A O 1
ATOM 656 N N . SER A 1 86 ? 13.527 0.190 -6.576 1.00 79.44 86 SER A N 1
ATOM 657 C CA . SER A 1 86 ? 14.885 0.741 -6.592 1.00 79.44 86 SER A CA 1
ATOM 658 C C . SER A 1 86 ? 14.910 2.266 -6.644 1.00 79.44 86 SER A C 1
ATOM 660 O O . SER A 1 86 ? 15.904 2.872 -6.250 1.00 79.44 86 SER A O 1
ATOM 662 N N . ARG A 1 87 ? 13.867 2.881 -7.217 1.00 75.81 87 ARG A N 1
ATOM 663 C CA . ARG A 1 87 ? 13.845 4.313 -7.555 1.00 75.81 87 ARG A CA 1
ATOM 664 C C . ARG A 1 87 ? 12.455 4.945 -7.525 1.00 75.81 87 ARG A C 1
ATOM 666 O O . ARG A 1 87 ? 12.362 6.166 -7.455 1.00 75.81 87 ARG A O 1
ATOM 673 N N . GLY A 1 88 ? 11.390 4.153 -7.648 1.00 77.00 88 GLY A N 1
ATOM 674 C CA . GLY A 1 88 ? 10.026 4.672 -7.696 1.00 77.00 88 GLY A CA 1
ATOM 675 C C . GLY A 1 88 ? 9.605 5.317 -6.378 1.00 77.00 88 GLY A C 1
ATOM 676 O O . GLY A 1 88 ? 9.902 4.793 -5.312 1.00 77.00 88 GLY A O 1
ATOM 677 N N . LEU A 1 89 ? 8.875 6.427 -6.457 1.00 80.00 89 LEU A N 1
ATOM 678 C CA . LEU A 1 89 ? 8.070 6.960 -5.357 1.00 80.00 89 LEU A CA 1
ATOM 679 C C . LEU A 1 89 ? 6.591 6.755 -5.691 1.00 80.00 89 LEU A C 1
ATOM 681 O O . LEU A 1 89 ? 6.217 6.720 -6.868 1.00 80.00 89 LEU A O 1
ATOM 685 N N . TYR A 1 90 ? 5.762 6.617 -4.659 1.00 83.44 90 TYR A N 1
ATOM 686 C CA . TYR A 1 90 ? 4.342 6.317 -4.806 1.00 83.44 90 TYR A CA 1
ATOM 687 C C . TYR A 1 90 ? 3.507 7.344 -4.053 1.00 83.44 90 TYR A C 1
ATOM 689 O O . TYR A 1 90 ? 3.682 7.539 -2.853 1.00 83.44 90 TYR A O 1
ATOM 697 N N . ASN A 1 91 ? 2.568 7.949 -4.775 1.00 85.81 91 ASN A N 1
ATOM 698 C CA . ASN A 1 91 ? 1.415 8.610 -4.190 1.00 85.81 91 ASN A CA 1
ATOM 699 C C . ASN A 1 91 ? 0.206 7.707 -4.401 1.00 85.81 91 ASN A C 1
ATOM 701 O O . ASN A 1 91 ? -0.074 7.301 -5.528 1.00 85.81 91 ASN A O 1
ATOM 705 N N . LEU A 1 92 ? -0.454 7.339 -3.307 1.00 86.56 92 LEU A N 1
ATOM 706 C CA . LEU A 1 92 ? -1.501 6.331 -3.310 1.00 86.56 92 LEU A CA 1
ATOM 707 C C . LEU A 1 92 ? -2.864 7.005 -3.380 1.00 86.56 92 LEU A C 1
ATOM 709 O O . LEU A 1 92 ? -3.179 7.888 -2.585 1.00 86.56 92 LEU A O 1
ATOM 713 N N . ALA A 1 93 ? -3.672 6.534 -4.319 1.00 89.44 93 ALA A N 1
ATOM 714 C CA . ALA A 1 93 ? -5.089 6.821 -4.381 1.00 89.44 93 ALA A CA 1
ATOM 715 C C . ALA A 1 93 ? -5.846 5.494 -4.425 1.00 89.44 93 ALA A C 1
ATOM 717 O O . ALA A 1 93 ? -5.444 4.569 -5.132 1.00 89.44 93 ALA A O 1
ATOM 718 N N . LEU A 1 94 ? -6.935 5.417 -3.669 1.00 90.50 94 LEU A N 1
ATOM 719 C CA . LEU A 1 94 ? -7.883 4.316 -3.708 1.00 90.50 94 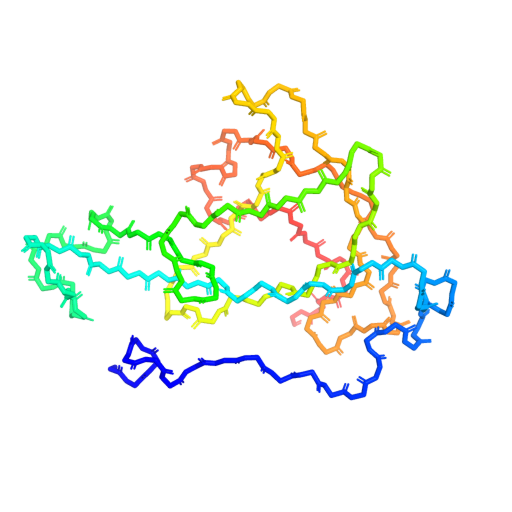LEU A CA 1
ATOM 720 C C . LEU A 1 94 ? -9.264 4.935 -3.854 1.00 90.50 94 LEU A C 1
ATOM 722 O O . LEU A 1 94 ? -9.747 5.618 -2.957 1.00 90.50 94 LEU A O 1
ATOM 726 N N . THR A 1 95 ? -9.841 4.773 -5.032 1.00 91.56 95 THR A N 1
ATOM 727 C CA . THR A 1 95 ? -11.026 5.504 -5.472 1.00 91.56 95 THR A CA 1
ATOM 728 C C . THR A 1 95 ? -11.723 4.700 -6.568 1.00 91.56 95 THR A C 1
ATOM 730 O O . THR A 1 95 ? -11.233 3.642 -6.974 1.00 91.56 95 THR A O 1
ATOM 733 N N . ASP A 1 96 ? -12.884 5.161 -7.007 1.00 91.56 96 ASP A N 1
ATOM 734 C CA . ASP A 1 96 ? -13.582 4.581 -8.147 1.00 91.56 96 ASP A CA 1
ATOM 735 C C . ASP A 1 96 ? -12.888 4.903 -9.482 1.00 91.56 96 ASP A C 1
ATOM 737 O O . ASP A 1 96 ? -11.872 5.598 -9.546 1.00 91.56 96 ASP A O 1
ATOM 741 N N . GLU A 1 97 ? -13.429 4.365 -10.575 1.00 91.44 97 GLU A N 1
ATOM 742 C CA . GLU A 1 97 ? -12.852 4.509 -11.917 1.00 91.44 97 GLU A CA 1
ATOM 743 C C . GLU A 1 97 ? -12.702 5.969 -12.374 1.00 91.44 97 GLU A C 1
ATOM 745 O O . GLU A 1 97 ? -11.776 6.282 -13.122 1.00 91.44 97 GLU A O 1
ATOM 750 N N . ASN A 1 98 ? -13.570 6.861 -11.886 1.00 92.81 98 ASN A N 1
ATOM 751 C CA . ASN A 1 98 ? -13.586 8.280 -12.245 1.00 92.81 98 ASN A CA 1
ATOM 752 C C . ASN A 1 98 ? -12.792 9.153 -11.264 1.00 92.81 98 ASN A C 1
ATOM 754 O O . ASN A 1 98 ? -12.666 10.357 -11.474 1.00 92.81 98 ASN A O 1
ATOM 758 N N . LEU A 1 99 ? -12.200 8.543 -10.234 1.00 90.88 99 LEU A N 1
ATOM 759 C CA . LEU A 1 99 ? -11.410 9.191 -9.193 1.00 90.88 99 LEU A CA 1
ATOM 760 C C . LEU A 1 99 ? -12.199 10.114 -8.248 1.00 90.88 99 LEU A C 1
ATOM 762 O O . LEU A 1 99 ? -11.591 10.890 -7.508 1.00 90.88 99 LEU A O 1
ATOM 766 N N . GLU A 1 100 ? -13.523 10.009 -8.220 1.00 92.00 100 GLU A N 1
ATOM 767 C CA . GLU A 1 100 ? -14.417 10.937 -7.518 1.00 92.00 100 GLU A CA 1
ATOM 768 C C . GLU A 1 100 ? -14.726 10.499 -6.084 1.00 92.00 100 GLU A C 1
ATOM 770 O O . GLU A 1 100 ? -14.976 11.342 -5.221 1.00 92.00 100 GLU A O 1
ATOM 775 N N . ASN A 1 101 ? -14.678 9.193 -5.814 1.00 92.56 101 ASN A N 1
ATOM 776 C CA . ASN A 1 101 ? -15.101 8.613 -4.539 1.00 92.56 101 ASN A CA 1
ATOM 777 C C . ASN A 1 101 ? -13.921 7.963 -3.796 1.00 92.56 101 ASN A C 1
ATOM 779 O O . ASN A 1 101 ? -13.776 6.735 -3.809 1.00 92.56 101 ASN A O 1
ATOM 783 N N . PRO A 1 102 ? -13.054 8.765 -3.146 1.00 92.94 102 PRO A N 1
ATOM 784 C CA . PRO A 1 102 ? -11.879 8.247 -2.470 1.00 92.94 102 PRO A CA 1
ATOM 785 C C . PRO A 1 102 ? -12.232 7.499 -1.187 1.00 92.94 102 PRO A C 1
ATOM 787 O O . PRO A 1 102 ? -13.147 7.861 -0.447 1.00 92.94 102 PRO A O 1
ATOM 790 N N . TRP A 1 103 ? -11.444 6.475 -0.892 1.00 91.88 103 TRP A N 1
ATOM 791 C CA . TRP A 1 103 ? -11.541 5.733 0.353 1.00 91.88 103 TRP A CA 1
ATOM 792 C C . TRP A 1 103 ? -10.924 6.526 1.500 1.00 91.88 103 TRP A C 1
ATOM 794 O O . TRP A 1 103 ? -9.909 7.210 1.345 1.00 91.88 103 TRP A O 1
ATOM 804 N N . GLN A 1 104 ? -11.517 6.370 2.680 1.00 92.62 104 GLN A N 1
ATOM 805 C CA . GLN A 1 104 ? -10.952 6.878 3.921 1.00 92.62 104 GLN A CA 1
ATOM 806 C C . GLN A 1 104 ? -9.995 5.841 4.503 1.00 92.62 104 GLN A C 1
ATOM 808 O O . GLN A 1 104 ? -10.362 4.682 4.683 1.00 92.62 104 GLN A O 1
ATOM 813 N N . ALA A 1 105 ? -8.784 6.275 4.827 1.00 92.44 105 ALA A N 1
ATOM 814 C CA . ALA A 1 105 ? -7.771 5.459 5.474 1.00 92.44 105 ALA A CA 1
ATOM 815 C C . ALA A 1 105 ? -7.341 6.081 6.803 1.00 92.44 105 ALA A C 1
ATOM 817 O O . ALA A 1 105 ? -7.646 7.232 7.121 1.00 92.44 105 ALA A O 1
ATOM 818 N N . THR A 1 106 ? -6.616 5.300 7.596 1.00 91.94 106 THR A N 1
ATOM 819 C CA . THR A 1 106 ? -5.928 5.781 8.793 1.00 91.94 106 THR A CA 1
ATOM 820 C C . THR A 1 106 ? -4.523 5.207 8.798 1.00 91.94 106 THR A C 1
ATOM 822 O O . THR A 1 106 ? -4.356 3.992 8.722 1.00 91.94 106 THR A O 1
ATOM 825 N N . ILE A 1 107 ? -3.511 6.067 8.894 1.00 90.19 107 ILE A N 1
ATOM 826 C CA . ILE A 1 107 ? -2.133 5.618 9.093 1.00 90.19 107 ILE A CA 1
ATOM 827 C C . ILE A 1 107 ? -1.957 5.313 10.571 1.00 90.19 107 ILE A C 1
ATOM 829 O O . ILE A 1 107 ? -2.142 6.190 11.416 1.00 90.19 107 ILE A O 1
ATOM 833 N N . LEU A 1 108 ? -1.620 4.059 10.857 1.00 88.62 108 LEU A N 1
ATOM 834 C CA . LEU A 1 108 ? -1.409 3.552 12.211 1.00 88.62 108 LEU A CA 1
ATOM 835 C C . LEU A 1 108 ? 0.073 3.538 12.598 1.00 88.62 108 LEU A C 1
ATOM 837 O O . LEU A 1 108 ? 0.400 3.723 13.763 1.00 88.62 108 LEU A O 1
ATOM 841 N N . ALA A 1 109 ? 0.970 3.345 11.633 1.00 86.50 109 ALA A N 1
ATOM 842 C CA . ALA A 1 109 ? 2.407 3.275 11.862 1.00 86.50 109 ALA A CA 1
ATOM 843 C C . ALA A 1 109 ? 3.175 3.696 10.605 1.00 86.50 109 ALA A C 1
ATOM 845 O O . ALA A 1 109 ? 2.623 3.688 9.501 1.00 86.50 109 ALA A O 1
ATOM 846 N N . VAL A 1 110 ? 4.441 4.059 10.794 1.00 85.50 110 VAL A N 1
ATOM 847 C CA . VAL A 1 110 ? 5.445 4.239 9.735 1.00 85.50 110 VAL A CA 1
ATOM 848 C C . VAL A 1 110 ? 6.753 3.578 10.159 1.00 85.50 110 VAL A C 1
ATOM 850 O O . VAL A 1 110 ? 6.868 3.126 11.296 1.00 85.50 110 VAL A O 1
ATOM 853 N N . ASP A 1 111 ? 7.725 3.510 9.250 1.00 80.19 111 ASP A N 1
ATOM 854 C CA . ASP A 1 111 ? 9.028 2.874 9.458 1.00 80.19 111 ASP A CA 1
ATOM 855 C C . ASP A 1 111 ? 9.619 3.142 10.852 1.00 80.19 111 ASP A C 1
ATOM 857 O O . ASP A 1 111 ? 9.936 4.278 11.210 1.00 80.19 111 ASP A O 1
ATOM 861 N N . GLY A 1 112 ? 9.767 2.067 11.634 1.00 72.25 112 GLY A N 1
ATOM 862 C CA . GLY A 1 112 ? 10.388 2.085 12.960 1.00 72.25 112 GLY A CA 1
ATOM 863 C C . GLY A 1 112 ? 9.638 2.877 14.035 1.00 72.25 112 GLY A C 1
ATOM 864 O O . GLY A 1 112 ? 10.242 3.181 15.063 1.00 72.25 112 GLY A O 1
ATOM 865 N N . ASN A 1 113 ? 8.377 3.257 13.806 1.00 68.94 113 ASN A N 1
ATOM 866 C CA . ASN A 1 113 ? 7.584 3.987 14.786 1.00 68.94 113 ASN A CA 1
ATOM 867 C C . ASN A 1 113 ? 6.099 3.608 14.740 1.00 68.94 113 ASN A C 1
ATOM 869 O O . ASN A 1 113 ? 5.307 4.145 13.960 1.00 68.94 113 ASN A O 1
ATOM 873 N N . GLU A 1 114 ? 5.720 2.719 15.646 1.00 63.47 114 GLU A N 1
ATOM 874 C CA . GLU A 1 114 ? 4.346 2.324 15.930 1.00 63.47 114 GLU A CA 1
ATOM 875 C C . GLU A 1 114 ? 3.843 2.839 17.289 1.00 63.47 114 GLU A C 1
ATOM 877 O O . GLU A 1 114 ? 2.634 2.936 17.484 1.00 63.47 114 GLU A O 1
ATOM 882 N N . THR A 1 115 ? 4.736 3.203 18.219 1.00 62.78 115 THR A N 1
ATOM 883 C CA . THR A 1 115 ? 4.376 3.549 19.608 1.00 62.78 115 THR A CA 1
ATOM 884 C C . THR A 1 115 ? 4.077 5.028 19.841 1.00 62.78 115 THR A C 1
ATOM 886 O O . THR A 1 115 ? 3.218 5.340 20.663 1.00 62.78 115 THR A O 1
ATOM 889 N N . ASP A 1 116 ? 4.741 5.940 19.122 1.00 65.81 116 ASP A N 1
ATOM 890 C CA . ASP A 1 116 ? 4.562 7.393 19.300 1.00 65.81 116 ASP A CA 1
ATOM 891 C C . ASP A 1 116 ? 3.707 8.031 18.192 1.00 65.81 116 ASP A C 1
ATOM 893 O O . ASP A 1 116 ? 3.457 9.242 18.181 1.00 65.81 116 ASP A O 1
ATOM 897 N N . MET A 1 117 ? 3.227 7.216 17.253 1.00 72.75 117 MET A N 1
ATOM 898 C CA . MET A 1 117 ? 2.329 7.650 16.192 1.00 72.75 117 MET A CA 1
ATOM 899 C C . MET A 1 117 ? 0.915 7.841 16.732 1.00 72.75 117 MET A C 1
ATOM 901 O O . MET A 1 117 ? 0.339 6.971 17.377 1.00 72.75 117 MET A O 1
ATOM 905 N N . ARG A 1 118 ? 0.309 8.987 16.421 1.00 80.56 118 ARG A N 1
ATOM 906 C CA . ARG A 1 118 ? -1.141 9.162 16.565 1.00 80.56 118 ARG A CA 1
ATOM 907 C C . ARG A 1 118 ? -1.808 8.672 15.280 1.00 80.56 118 ARG A C 1
ATOM 909 O O . ARG A 1 118 ? -1.311 9.042 14.214 1.00 80.56 118 ARG A O 1
ATOM 916 N N . PRO A 1 119 ? -2.927 7.919 15.345 1.00 87.06 119 PRO A N 1
ATOM 917 C CA . PRO A 1 119 ? -3.641 7.508 14.145 1.00 87.06 119 PRO A CA 1
ATOM 918 C C . PRO A 1 119 ? -3.981 8.734 13.302 1.00 87.06 119 PRO A C 1
ATOM 920 O O . PRO A 1 119 ? -4.635 9.660 13.790 1.00 87.06 119 PRO A O 1
ATOM 923 N N . LEU A 1 120 ? -3.510 8.752 12.059 1.00 86.69 120 LEU A N 1
ATOM 924 C CA . LEU A 1 120 ? -3.693 9.882 11.157 1.00 86.69 120 LEU A CA 1
ATOM 925 C C . LEU A 1 120 ? -4.763 9.524 10.122 1.00 86.69 120 LEU A C 1
ATOM 927 O O . LEU A 1 120 ? -4.458 8.784 9.183 1.00 86.69 120 LEU A O 1
ATOM 931 N N . PRO A 1 121 ? -6.009 10.007 10.275 1.00 90.44 121 PRO A N 1
ATOM 932 C CA . PRO A 1 121 ? -7.028 9.819 9.256 1.00 90.44 121 PRO A CA 1
ATOM 933 C C . PRO A 1 121 ? -6.682 10.648 8.018 1.00 90.44 121 PRO A C 1
ATOM 935 O O . PRO A 1 121 ? -6.318 11.820 8.125 1.00 90.44 121 PRO A O 1
ATOM 938 N N . LEU A 1 122 ? -6.825 10.049 6.839 1.00 89.94 122 LEU A N 1
ATOM 939 C CA . LEU A 1 122 ? -6.606 10.720 5.563 1.00 89.94 122 LEU A CA 1
ATOM 940 C C . LEU A 1 122 ? -7.481 10.120 4.454 1.00 89.94 122 LEU A C 1
ATOM 942 O O . LEU A 1 122 ? -7.721 8.910 4.454 1.00 89.94 122 LEU A O 1
ATOM 946 N N . PRO A 1 123 ? -7.931 10.929 3.483 1.00 90.50 123 PRO A N 1
ATOM 947 C CA . PRO A 1 123 ? -8.473 10.402 2.242 1.00 90.50 123 PRO A CA 1
ATOM 948 C C . PRO A 1 123 ? -7.338 9.869 1.358 1.00 90.50 123 PRO A C 1
ATOM 950 O O . PRO A 1 123 ? -6.334 10.551 1.146 1.00 90.50 123 PRO A O 1
ATOM 953 N N . LEU A 1 124 ? -7.523 8.697 0.755 1.00 90.06 124 LEU A N 1
ATOM 954 C CA . LEU A 1 124 ? -6.671 8.205 -0.334 1.00 90.06 124 LEU A CA 1
ATOM 955 C C . LEU A 1 124 ? -7.159 8.771 -1.674 1.00 90.06 124 LEU A C 1
ATOM 957 O O . LEU A 1 124 ? -7.500 8.032 -2.597 1.00 90.06 124 LEU A O 1
ATOM 961 N N . SER A 1 125 ? -7.254 10.098 -1.766 1.00 89.44 125 SER A N 1
ATOM 962 C CA . SER A 1 125 ? -7.774 10.772 -2.954 1.00 89.44 125 SER A CA 1
ATOM 963 C C . SER A 1 125 ? -6.742 10.929 -4.055 1.00 89.44 125 SER A C 1
ATOM 965 O O . SER A 1 125 ? -5.566 11.204 -3.798 1.00 89.44 125 SER A O 1
ATOM 967 N N . ALA A 1 126 ? -7.216 10.826 -5.297 1.00 85.62 126 ALA A N 1
ATOM 968 C CA . ALA A 1 126 ? -6.498 11.376 -6.427 1.00 85.62 126 ALA A CA 1
ATOM 969 C C . ALA A 1 126 ? -6.363 12.890 -6.240 1.00 85.62 126 ALA A C 1
ATOM 971 O O . ALA A 1 126 ? -7.315 13.581 -5.882 1.00 85.62 126 ALA A O 1
ATOM 972 N N . ASP A 1 127 ? -5.162 13.399 -6.467 1.00 83.00 127 ASP A N 1
ATOM 973 C CA . ASP A 1 127 ? -4.853 14.811 -6.322 1.00 83.00 127 ASP A CA 1
ATOM 974 C C . ASP A 1 127 ? -3.921 15.198 -7.465 1.00 83.00 127 ASP A C 1
ATOM 976 O O . ASP A 1 127 ? -2.819 14.647 -7.550 1.00 83.00 127 ASP A O 1
ATOM 980 N N . PRO A 1 128 ? -4.345 16.106 -8.362 1.00 79.44 128 PRO A N 1
ATOM 981 C CA . PRO A 1 128 ? -3.548 16.478 -9.523 1.00 79.44 128 PRO A CA 1
ATOM 982 C C . PRO A 1 128 ? -2.147 16.980 -9.163 1.00 79.44 128 PRO A C 1
ATOM 984 O O . PRO A 1 128 ? -1.202 16.712 -9.903 1.00 79.44 128 PRO A O 1
ATOM 987 N N . LEU A 1 129 ? -1.983 17.655 -8.018 1.00 77.12 129 LEU A N 1
ATOM 988 C CA . LEU A 1 129 ? -0.677 18.119 -7.557 1.00 77.12 129 LEU A CA 1
ATOM 989 C C . LEU A 1 129 ? 0.181 16.941 -7.092 1.00 77.12 129 LEU A C 1
ATOM 991 O O . LEU A 1 129 ? 1.338 16.852 -7.491 1.00 77.12 129 LEU A O 1
ATOM 995 N N . ARG A 1 130 ? -0.371 15.994 -6.323 1.00 76.75 130 ARG A N 1
ATOM 996 C CA . ARG A 1 130 ? 0.367 14.787 -5.884 1.00 76.75 130 ARG A CA 1
ATOM 997 C C . ARG A 1 130 ? 0.684 13.837 -7.039 1.00 76.75 130 ARG A C 1
ATOM 999 O O . ARG A 1 130 ? 1.726 13.187 -7.042 1.00 76.75 130 ARG A O 1
ATOM 1006 N N . MET A 1 131 ? -0.185 13.765 -8.040 1.00 74.69 131 MET A N 1
ATOM 1007 C CA . MET A 1 131 ? 0.029 12.950 -9.239 1.00 74.69 131 MET A CA 1
ATOM 1008 C C . MET A 1 131 ? 1.161 13.490 -10.119 1.00 74.69 131 MET A C 1
ATOM 1010 O O . MET A 1 131 ? 1.809 12.718 -10.821 1.00 74.69 131 MET A O 1
ATOM 1014 N N . GLN A 1 132 ? 1.417 14.799 -10.067 1.00 72.69 132 GLN A N 1
ATOM 1015 C CA . GLN A 1 132 ? 2.452 15.463 -10.864 1.00 72.69 132 GLN A CA 1
AT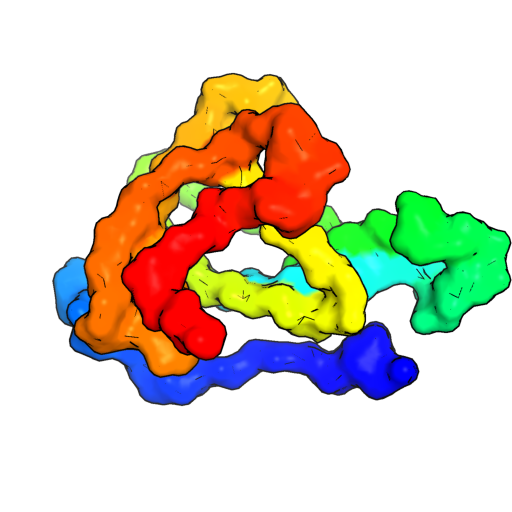OM 1016 C C . GLN A 1 132 ? 3.721 15.784 -10.060 1.00 72.69 132 GLN A C 1
ATOM 1018 O O . GLN A 1 132 ? 4.766 16.056 -10.649 1.00 72.69 132 GLN A O 1
ATOM 1023 N N . ASN A 1 133 ? 3.658 15.736 -8.726 1.00 72.38 133 ASN A N 1
ATOM 1024 C CA . ASN A 1 133 ? 4.763 16.079 -7.840 1.00 72.38 133 ASN A CA 1
ATOM 1025 C C . ASN A 1 133 ? 4.977 15.008 -6.761 1.00 72.38 133 ASN A C 1
ATOM 1027 O O . ASN A 1 133 ? 4.253 14.941 -5.768 1.00 72.38 133 ASN A O 1
ATOM 1031 N N . ALA A 1 134 ? 6.046 14.223 -6.910 1.00 65.12 134 ALA A N 1
ATOM 1032 C CA . ALA A 1 134 ? 6.441 13.207 -5.933 1.00 65.12 134 ALA A CA 1
ATOM 1033 C C . ALA A 1 134 ? 6.866 13.788 -4.567 1.00 65.12 134 ALA A C 1
ATOM 1035 O O . ALA A 1 134 ? 6.935 13.050 -3.589 1.00 65.12 134 ALA A O 1
ATOM 1036 N N . LEU A 1 135 ? 7.129 15.099 -4.483 1.00 70.62 135 LEU A N 1
ATOM 1037 C CA . LEU A 1 135 ? 7.414 15.809 -3.230 1.00 70.62 135 LEU A CA 1
ATOM 1038 C C . LEU A 1 135 ? 6.148 16.306 -2.516 1.00 70.62 135 LEU A C 1
ATOM 1040 O O . LEU A 1 135 ? 6.252 16.921 -1.458 1.00 70.62 135 LEU A O 1
ATOM 1044 N N . ALA A 1 136 ? 4.963 16.048 -3.072 1.00 70.75 136 ALA A N 1
ATOM 1045 C CA . ALA A 1 136 ? 3.685 16.219 -2.393 1.00 70.75 136 ALA A CA 1
ATOM 1046 C C . ALA A 1 136 ? 3.172 14.828 -1.972 1.00 70.75 136 ALA A C 1
ATOM 1048 O O . ALA A 1 136 ? 2.390 14.218 -2.707 1.00 70.75 136 ALA A O 1
ATOM 1049 N N . PRO A 1 137 ? 3.666 14.262 -0.854 1.00 73.12 137 PRO A N 1
ATOM 1050 C CA . PRO A 1 137 ? 3.357 12.891 -0.480 1.00 73.12 137 PRO A CA 1
ATOM 1051 C C . PRO A 1 137 ? 1.904 12.745 -0.019 1.00 73.12 137 PRO A C 1
ATOM 1053 O O . PRO A 1 137 ? 1.292 13.676 0.504 1.00 73.12 137 PRO A O 1
ATOM 1056 N N . THR A 1 138 ? 1.370 11.532 -0.163 1.00 75.75 138 THR A N 1
ATOM 1057 C CA . THR A 1 138 ? 0.021 11.157 0.307 1.00 75.75 138 THR A CA 1
ATOM 1058 C C . THR A 1 138 ? -0.124 11.340 1.818 1.00 75.75 138 THR A C 1
ATOM 1060 O O . THR A 1 138 ? -1.195 11.695 2.299 1.00 75.75 138 THR A O 1
ATOM 1063 N N . ALA A 1 139 ? 0.967 11.162 2.561 1.00 70.50 139 ALA A N 1
ATOM 1064 C CA . ALA A 1 139 ? 1.031 11.481 3.973 1.00 70.50 139 ALA A CA 1
ATOM 1065 C C . ALA A 1 139 ? 2.423 11.969 4.365 1.00 70.50 139 ALA A C 1
ATOM 1067 O O . ALA A 1 139 ? 3.431 11.448 3.889 1.00 70.50 139 ALA A O 1
ATOM 1068 N N . ILE A 1 140 ? 2.459 12.935 5.281 1.00 65.69 140 ILE A N 1
ATOM 1069 C CA . ILE A 1 140 ? 3.657 13.311 6.031 1.00 65.69 140 ILE A CA 1
ATOM 1070 C C . ILE A 1 140 ? 3.360 12.951 7.486 1.00 65.69 140 ILE A C 1
ATOM 1072 O O . ILE A 1 140 ? 2.607 13.673 8.142 1.00 65.69 140 ILE A O 1
ATOM 1076 N N . PRO A 1 141 ? 3.882 11.830 8.002 1.00 59.72 141 PRO A N 1
ATOM 1077 C CA . PRO A 1 141 ? 3.734 11.504 9.409 1.00 59.72 141 PRO A CA 1
ATOM 1078 C C . PRO A 1 141 ? 4.445 12.581 10.233 1.00 59.72 141 PRO A C 1
ATOM 1080 O O . PRO A 1 141 ? 5.656 12.779 10.115 1.00 59.72 141 PRO A O 1
ATOM 1083 N N . GLY A 1 142 ? 3.688 13.315 11.049 1.00 53.22 142 GLY A N 1
ATOM 1084 C CA . GLY A 1 142 ? 4.237 14.287 11.989 1.00 53.22 142 GLY A CA 1
ATOM 1085 C C . GLY A 1 142 ? 4.989 13.562 13.100 1.00 53.22 142 GLY A C 1
ATOM 1086 O O . GLY A 1 142 ? 4.406 13.252 14.130 1.00 53.22 142 GLY A O 1
ATOM 1087 N N . GLY A 1 143 ? 6.263 13.250 12.874 1.00 47.94 143 GLY A N 1
ATOM 1088 C CA . GLY A 1 143 ? 7.078 12.502 13.837 1.00 47.94 143 GLY A CA 1
ATOM 1089 C C . GLY A 1 143 ? 8.526 12.277 13.409 1.00 47.94 143 GLY A C 1
ATOM 1090 O O . GLY A 1 143 ? 9.393 12.131 14.264 1.00 47.94 143 GLY A O 1
ATOM 1091 N N . GLY A 1 144 ? 8.825 12.338 12.109 1.00 41.66 144 GLY A N 1
ATOM 1092 C CA . GLY A 1 144 ? 10.205 12.357 11.630 1.00 41.66 144 GLY A CA 1
ATOM 1093 C C . GLY A 1 144 ? 10.839 13.728 11.854 1.00 41.66 144 GLY A C 1
ATOM 1094 O O . GLY A 1 144 ? 10.785 14.581 10.970 1.00 41.66 144 GLY A O 1
ATOM 1095 N N . ARG A 1 145 ? 11.447 13.972 13.021 1.00 33.31 145 ARG A N 1
ATOM 1096 C CA . ARG A 1 145 ? 12.556 14.938 13.061 1.00 33.31 145 ARG A CA 1
ATOM 1097 C C . ARG A 1 145 ? 13.689 14.307 12.250 1.00 33.31 145 ARG A C 1
ATOM 1099 O O . ARG A 1 145 ? 14.175 13.248 12.637 1.00 33.31 145 ARG A O 1
ATOM 1106 N N . LEU A 1 146 ? 14.028 14.925 11.117 1.00 34.62 146 LEU A N 1
ATOM 1107 C CA . LEU A 1 146 ? 15.328 14.741 10.465 1.00 34.62 146 LEU A CA 1
ATOM 1108 C C . LEU A 1 146 ? 16.450 15.173 11.419 1.00 34.62 146 LEU A C 1
ATOM 1110 O O . LEU A 1 146 ? 16.216 16.139 12.190 1.00 34.62 146 LEU A O 1
#

Foldseek 3Di:
DCLLVPVWDDDDDPDLCPLPVVPPPPAAEEEWEKEKFAADPNDTPSPCPPDDDPPRIFMDTPNDGPDDDDDDVPGDHHYHYHHSYDDDADAFFDADPVQPGWDKDWDQADPPDNNPFDTHIATSGDDPCVVVDSVPHSDDGPPDPD

pLDDT: mean 82.43, std 12.66, range [33.31, 95.44]

Secondary structure (DSSP, 8-state):
-TTTTT-------S-TTTT-TTTTTTSEEEEEEEEEEEEETTEE-TT-TTT-TTSSEEEEETTEES------TT--EEEEEEE--SS---------TTS-SPPEEEE--BTTBSSSPPPEEEE----HHHHH-TTS-S---TT---